Protein AF-A0A3D2JXZ7-F1 (afdb_monomer_lite)

Foldseek 3Di:
DDLVVLLQLLLVLLCVQPCQLQNSVSSVVRSVLSNVLQCLCVCVVVDDPVRSLLRGLHPSLAPVVLQVCLQVQLVVVCVVRVVSVRDSVSSSVSSSVSSVVNSVVVLQEPSFHCHHPPVDSDGRHVNNDYDDD

Structure (mmCIF, N/CA/C/O backbone):
data_AF-A0A3D2JXZ7-F1
#
_entry.id   AF-A0A3D2JXZ7-F1
#
loop_
_atom_site.group_PDB
_atom_site.id
_atom_site.type_symbol
_atom_site.label_atom_id
_atom_site.label_alt_id
_atom_site.label_comp_id
_atom_site.label_asym_id
_atom_site.label_entity_id
_atom_site.label_seq_id
_atom_site.pdbx_PDB_ins_code
_atom_site.Cartn_x
_atom_site.Cartn_y
_atom_site.Cartn_z
_atom_site.occupancy
_atom_site.B_iso_or_equiv
_atom_site.auth_seq_id
_atom_site.auth_comp_id
_atom_site.auth_asym_id
_atom_site.auth_atom_id
_atom_site.pdbx_PDB_model_num
ATOM 1 N N . MET A 1 1 ? 4.015 -10.447 -7.040 1.00 85.81 1 MET A N 1
ATOM 2 C CA . MET A 1 1 ? 3.521 -11.653 -6.354 1.00 85.81 1 MET A CA 1
ATOM 3 C C . MET A 1 1 ? 2.081 -11.838 -6.755 1.00 85.81 1 MET A C 1
ATOM 5 O O . MET A 1 1 ? 1.446 -10.850 -7.107 1.00 85.81 1 MET A O 1
ATOM 9 N N . ASP A 1 2 ? 1.552 -13.050 -6.643 1.00 89.56 2 ASP A N 1
ATOM 10 C CA . ASP A 1 2 ? 0.146 -13.304 -6.922 1.00 89.56 2 ASP A CA 1
ATOM 11 C C . ASP A 1 2 ? -0.816 -12.587 -5.945 1.00 89.56 2 ASP A C 1
ATOM 13 O O . ASP A 1 2 ? -0.490 -12.241 -4.800 1.00 89.56 2 ASP A O 1
ATOM 17 N N . LEU A 1 3 ? -2.058 -12.428 -6.407 1.00 90.62 3 LEU A N 1
ATOM 18 C CA . LEU A 1 3 ? -3.153 -11.768 -5.695 1.00 90.62 3 LEU A CA 1
ATOM 19 C C . LEU A 1 3 ? -3.455 -12.399 -4.323 1.00 90.62 3 LEU A C 1
ATOM 21 O O . LEU A 1 3 ? -3.855 -11.691 -3.396 1.00 90.62 3 LEU A O 1
ATOM 25 N N . ILE A 1 4 ? -3.293 -13.720 -4.175 1.00 93.81 4 ILE A N 1
ATOM 26 C CA . ILE A 1 4 ? -3.593 -14.438 -2.928 1.00 93.81 4 ILE A CA 1
ATOM 27 C C . ILE A 1 4 ? -2.549 -14.082 -1.877 1.00 93.81 4 ILE A C 1
ATOM 29 O O . ILE A 1 4 ? -2.918 -13.771 -0.742 1.00 93.81 4 ILE A O 1
ATOM 33 N N . THR A 1 5 ? -1.269 -14.059 -2.253 1.00 94.38 5 THR A N 1
ATOM 34 C CA . THR A 1 5 ? -0.178 -13.622 -1.372 1.00 94.38 5 THR A CA 1
ATOM 35 C C . THR A 1 5 ? -0.427 -12.203 -0.856 1.00 94.38 5 THR A C 1
ATOM 37 O O . THR A 1 5 ? -0.383 -11.966 0.356 1.00 94.38 5 THR A O 1
ATOM 40 N N . GLN A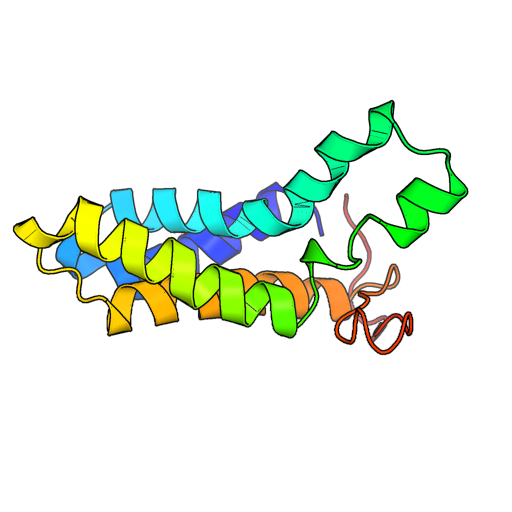 1 6 ? -0.777 -11.275 -1.750 1.00 96.44 6 GLN A N 1
ATOM 41 C CA . GLN A 1 6 ? -1.026 -9.880 -1.381 1.00 96.44 6 GLN A CA 1
ATOM 42 C C . GLN A 1 6 ? -2.289 -9.708 -0.522 1.00 96.44 6 GLN A C 1
ATOM 44 O O . GLN A 1 6 ? -2.278 -8.987 0.483 1.00 96.44 6 GLN A O 1
ATOM 49 N N . ALA A 1 7 ? -3.368 -10.433 -0.834 1.00 97.62 7 ALA A N 1
ATOM 50 C CA . ALA A 1 7 ? -4.574 -10.455 -0.008 1.00 97.62 7 ALA A CA 1
ATOM 51 C C . ALA A 1 7 ? -4.305 -11.038 1.389 1.00 97.62 7 ALA A C 1
ATOM 53 O O . ALA A 1 7 ? -4.811 -10.518 2.387 1.00 97.62 7 ALA A O 1
ATOM 54 N N . ALA A 1 8 ? -3.516 -12.110 1.487 1.00 97.75 8 ALA A N 1
ATOM 55 C CA . ALA A 1 8 ? -3.193 -12.757 2.753 1.00 97.75 8 ALA A CA 1
ATOM 56 C C . ALA A 1 8 ? -2.341 -11.848 3.649 1.00 97.75 8 ALA A C 1
ATOM 58 O O . ALA A 1 8 ? -2.674 -11.651 4.823 1.00 97.75 8 ALA A O 1
ATOM 59 N N . LEU A 1 9 ? -1.287 -11.244 3.091 1.00 97.50 9 LEU A N 1
ATOM 60 C CA . LEU A 1 9 ? -0.425 -10.312 3.814 1.00 97.50 9 LEU A CA 1
ATOM 61 C C . LEU A 1 9 ? -1.193 -9.070 4.267 1.00 97.50 9 LEU A C 1
ATOM 63 O O . LEU A 1 9 ? -1.129 -8.699 5.441 1.00 97.50 9 LEU A O 1
ATOM 67 N N . GLY A 1 10 ? -1.990 -8.477 3.376 1.00 98.31 10 GLY A N 1
ATOM 68 C CA . GLY A 1 10 ? -2.839 -7.353 3.742 1.00 98.31 10 GLY A CA 1
ATOM 69 C C . GLY A 1 10 ? -3.846 -7.729 4.828 1.00 98.31 10 GLY A C 1
ATOM 70 O O . GLY A 1 10 ? -4.032 -6.980 5.788 1.00 98.31 10 GLY A O 1
ATOM 71 N N . GLY A 1 11 ? -4.444 -8.921 4.746 1.00 98.31 11 GLY A N 1
ATOM 72 C CA . GLY A 1 11 ? -5.321 -9.472 5.779 1.00 98.31 11 GLY A CA 1
ATOM 73 C C . GLY A 1 11 ? -4.654 -9.528 7.154 1.00 98.31 11 GLY A C 1
ATOM 74 O O . GLY A 1 11 ? -5.262 -9.118 8.146 1.00 98.31 11 GLY A O 1
ATOM 75 N N . LEU A 1 12 ? -3.386 -9.948 7.211 1.00 98.12 12 LEU A N 1
ATOM 76 C CA . LEU A 1 12 ? -2.577 -9.938 8.431 1.00 98.12 12 LEU A CA 1
ATOM 77 C C . LEU A 1 12 ? -2.352 -8.508 8.952 1.00 98.12 12 LEU A C 1
ATOM 79 O O . LEU A 1 12 ? -2.535 -8.260 10.143 1.00 98.12 12 LEU A O 1
ATOM 83 N N . CYS A 1 13 ? -2.042 -7.542 8.082 1.00 98.31 13 CYS A N 1
ATOM 84 C CA . CYS A 1 13 ? -1.943 -6.132 8.476 1.00 98.31 13 CYS A CA 1
ATOM 85 C C . CYS A 1 13 ? -3.264 -5.604 9.061 1.00 98.31 13 CYS A C 1
ATOM 87 O O . CYS A 1 13 ? -3.265 -4.927 10.094 1.00 98.31 13 CYS A O 1
ATOM 89 N N . GLY A 1 14 ? -4.400 -5.939 8.448 1.00 98.06 14 GLY A N 1
ATOM 90 C CA . GLY A 1 14 ? -5.731 -5.571 8.936 1.00 98.06 14 GLY A CA 1
ATOM 91 C C . GLY A 1 14 ? -6.085 -6.214 10.277 1.00 98.06 14 GLY A C 1
ATOM 92 O O . GLY A 1 14 ? -6.651 -5.559 11.156 1.00 98.06 14 GLY A O 1
ATOM 93 N N . GLU A 1 15 ? -5.700 -7.471 10.478 1.00 97.56 15 GLU A N 1
ATOM 94 C CA . GLU A 1 15 ? -5.855 -8.174 11.750 1.00 97.56 15 GLU A CA 1
ATOM 95 C C . GLU A 1 15 ? -4.994 -7.530 12.853 1.00 97.56 15 GLU A C 1
ATOM 97 O O . GLU A 1 15 ? -5.480 -7.263 13.950 1.00 97.56 15 GLU A O 1
ATOM 102 N N . LEU A 1 16 ? -3.742 -7.175 12.564 1.00 97.31 16 LEU A N 1
ATOM 103 C CA . LEU A 1 16 ? -2.852 -6.545 13.546 1.00 97.31 16 LEU A CA 1
ATOM 104 C C . LEU A 1 16 ? -3.285 -5.122 13.928 1.00 97.31 16 LEU A C 1
ATOM 106 O O . LEU A 1 16 ? -3.059 -4.683 15.057 1.00 97.31 16 LEU A O 1
ATOM 110 N N . THR A 1 17 ? -3.910 -4.393 13.003 1.00 97.31 17 THR A N 1
ATOM 111 C CA . THR A 1 17 ? -4.194 -2.962 13.181 1.00 97.31 17 THR A CA 1
ATOM 112 C C . THR A 1 17 ? -5.642 -2.654 13.541 1.00 97.31 17 THR A C 1
ATOM 114 O O . THR A 1 17 ? -5.862 -1.746 14.338 1.00 97.31 17 THR A O 1
ATOM 117 N N . LEU A 1 18 ? -6.634 -3.371 12.998 1.00 97.69 18 LEU A N 1
ATOM 118 C CA . LEU A 1 18 ? -8.061 -3.029 13.112 1.00 97.69 18 LEU A CA 1
ATOM 119 C C . LEU A 1 18 ? -8.901 -4.071 13.865 1.00 97.69 18 LEU A C 1
ATOM 121 O O . LEU A 1 18 ? -10.076 -3.813 14.142 1.00 97.69 18 LEU A O 1
ATOM 125 N N . ARG A 1 19 ? -8.339 -5.230 14.240 1.00 96.56 19 ARG A N 1
ATOM 126 C CA . ARG A 1 19 ? -9.087 -6.320 14.898 1.00 96.56 19 ARG A CA 1
ATOM 127 C C . ARG A 1 19 ? -9.824 -5.879 16.158 1.00 96.56 19 ARG A C 1
ATOM 129 O O . ARG A 1 19 ? -10.959 -6.305 16.366 1.00 96.56 19 ARG A O 1
ATOM 136 N N . LYS A 1 20 ? -9.217 -5.017 16.980 1.00 96.44 20 LYS A N 1
ATOM 137 C CA . LYS A 1 20 ? -9.817 -4.551 18.244 1.00 96.44 20 LYS A CA 1
ATOM 138 C C . LYS A 1 20 ? -11.127 -3.786 18.025 1.00 96.44 20 LYS A C 1
ATOM 140 O O . LYS A 1 20 ? -12.054 -3.948 18.808 1.00 96.44 20 LYS A O 1
ATOM 145 N N . GLN A 1 21 ? -11.212 -2.978 16.970 1.00 97.50 21 GLN A N 1
ATOM 146 C CA . GLN A 1 21 ? -12.380 -2.146 16.670 1.00 97.50 21 GLN A CA 1
ATOM 147 C C . GLN A 1 21 ? -13.379 -2.853 15.747 1.00 97.50 21 GLN A C 1
ATOM 149 O O . GLN A 1 21 ? -14.590 -2.683 15.893 1.00 97.50 21 GLN A O 1
ATOM 154 N N . LEU A 1 22 ? -12.883 -3.622 14.771 1.00 97.31 22 LEU A N 1
ATOM 155 C CA . LEU A 1 22 ? -13.683 -4.128 13.650 1.00 97.31 22 LEU A CA 1
ATOM 156 C C . LEU A 1 22 ? -13.856 -5.653 13.627 1.00 97.31 22 LEU A C 1
ATOM 158 O O . LEU A 1 22 ? -14.605 -6.170 12.792 1.00 97.31 22 LEU A O 1
ATOM 162 N N . GLY A 1 23 ? -13.196 -6.400 14.515 1.00 96.62 23 GLY A N 1
ATOM 163 C CA . GLY A 1 23 ? -13.244 -7.861 14.493 1.00 96.62 23 GLY A CA 1
ATOM 164 C C . GLY A 1 23 ? -12.701 -8.425 13.172 1.00 96.62 23 GLY A C 1
ATOM 165 O O . GLY A 1 23 ? -11.745 -7.898 12.604 1.00 96.62 23 GLY A O 1
ATOM 166 N N . ARG A 1 24 ? -13.375 -9.449 12.629 1.00 96.44 24 ARG A N 1
ATOM 167 C CA . ARG A 1 24 ? -13.030 -10.082 11.335 1.00 96.44 24 ARG A CA 1
ATOM 168 C C . ARG A 1 24 ? -13.131 -9.133 10.134 1.00 96.44 24 ARG A C 1
ATOM 170 O O . ARG A 1 24 ? -12.561 -9.421 9.089 1.00 96.44 24 ARG A O 1
ATOM 177 N N . LYS A 1 25 ? -13.834 -8.000 10.263 1.00 96.69 25 LYS A N 1
ATOM 178 C CA . LYS A 1 25 ? -13.863 -6.987 9.198 1.00 96.69 25 LYS A CA 1
ATOM 179 C C . LYS A 1 25 ? -12.504 -6.307 9.026 1.00 96.69 25 LYS A C 1
ATOM 181 O O . LYS A 1 25 ? -12.228 -5.846 7.929 1.00 96.69 25 LYS A O 1
ATOM 186 N N . GLY A 1 26 ? -11.664 -6.264 10.067 1.00 97.44 26 GLY A N 1
ATOM 187 C CA . GLY A 1 26 ? -10.283 -5.782 9.958 1.00 97.44 26 GLY A CA 1
ATOM 188 C C . GLY A 1 26 ? -9.484 -6.604 8.947 1.00 97.44 26 GLY A C 1
ATOM 189 O O . GLY A 1 26 ? -8.905 -6.032 8.032 1.00 97.44 26 GLY A O 1
ATOM 190 N N . LEU A 1 27 ? -9.564 -7.936 9.041 1.00 97.88 27 LEU A N 1
ATOM 191 C CA . LEU A 1 27 ? -8.980 -8.858 8.062 1.00 97.88 27 LEU A CA 1
ATOM 192 C C . LEU A 1 27 ? -9.520 -8.607 6.649 1.00 97.88 27 LEU A C 1
ATOM 194 O O . LEU A 1 27 ? -8.735 -8.478 5.721 1.00 97.88 27 LEU A O 1
ATOM 198 N N . ALA A 1 28 ? -10.841 -8.482 6.482 1.00 98.31 28 ALA A N 1
ATOM 199 C CA . ALA A 1 28 ? -11.438 -8.246 5.163 1.00 98.31 28 ALA A CA 1
ATOM 200 C C . ALA A 1 28 ? -10.966 -6.927 4.523 1.00 98.31 28 ALA A C 1
ATOM 202 O O . ALA A 1 28 ? -10.653 -6.895 3.335 1.00 98.31 28 ALA A O 1
ATOM 203 N N . TRP A 1 29 ? -10.869 -5.850 5.314 1.00 98.38 29 TRP A N 1
ATOM 204 C CA . TRP A 1 29 ? -10.267 -4.596 4.856 1.00 98.38 29 TRP A CA 1
ATOM 205 C C . TRP A 1 29 ? -8.802 -4.781 4.489 1.00 98.38 29 TRP A C 1
ATOM 207 O O . TRP A 1 29 ? -8.369 -4.262 3.468 1.00 98.38 29 TRP A O 1
ATOM 217 N N . GLY A 1 30 ? -8.060 -5.530 5.299 1.00 98.38 30 GLY A N 1
ATOM 218 C CA . GLY A 1 30 ? -6.683 -5.893 5.015 1.00 98.38 30 GLY A CA 1
ATOM 219 C C . GLY A 1 30 ? -6.528 -6.576 3.660 1.00 98.38 30 GLY A C 1
ATOM 220 O O . GLY A 1 30 ? -5.740 -6.116 2.843 1.00 98.38 30 GLY A O 1
ATOM 221 N N . CYS A 1 31 ? -7.322 -7.612 3.382 1.00 98.31 31 CYS A N 1
ATOM 222 C CA . CYS A 1 31 ? -7.298 -8.295 2.089 1.00 98.31 31 CYS A CA 1
ATOM 223 C C . CYS A 1 31 ? -7.613 -7.340 0.934 1.00 98.31 31 CYS A C 1
ATOM 225 O O . CYS A 1 31 ? -6.918 -7.357 -0.075 1.00 98.31 31 CYS A O 1
ATOM 227 N N . LEU A 1 32 ? -8.620 -6.473 1.096 1.00 98.12 32 LEU A N 1
ATOM 228 C CA . LEU A 1 32 ? -9.004 -5.503 0.070 1.00 98.12 32 LEU A CA 1
ATOM 229 C C . LEU A 1 32 ? -7.889 -4.490 -0.225 1.00 98.12 32 LEU A C 1
ATOM 231 O O . LEU A 1 32 ? -7.575 -4.244 -1.383 1.00 98.12 32 LEU A O 1
ATOM 235 N N . PHE A 1 33 ? -7.290 -3.894 0.807 1.00 98.06 33 PHE A N 1
ATOM 236 C CA . PHE A 1 33 ? -6.193 -2.940 0.623 1.00 98.06 33 PHE A CA 1
ATOM 237 C C . PHE A 1 33 ? -4.893 -3.620 0.193 1.00 98.06 33 PHE A C 1
ATOM 239 O O . PHE A 1 33 ? -4.071 -2.977 -0.449 1.00 98.06 33 PHE A O 1
ATOM 246 N N . GLY A 1 34 ? -4.732 -4.906 0.508 1.00 97.56 34 GLY A N 1
ATOM 247 C CA . GLY A 1 34 ? -3.626 -5.730 0.039 1.00 97.56 34 GLY A CA 1
ATOM 248 C C . GLY A 1 34 ? -3.657 -5.941 -1.470 1.00 97.56 34 GLY A C 1
ATOM 249 O O . GLY A 1 34 ? -2.604 -5.938 -2.076 1.00 97.56 34 GLY A O 1
ATOM 250 N N . ILE A 1 35 ? -4.831 -6.058 -2.098 1.00 97.31 35 ILE A N 1
ATOM 251 C CA . ILE A 1 35 ? -4.941 -6.241 -3.560 1.00 97.31 35 ILE A CA 1
ATOM 252 C C . ILE A 1 35 ? -5.051 -4.932 -4.346 1.00 97.31 35 ILE A C 1
ATOM 254 O O . ILE A 1 35 ? -4.890 -4.917 -5.560 1.00 97.31 35 ILE A O 1
ATOM 258 N N . LEU A 1 36 ? -5.376 -3.835 -3.662 1.00 97.19 36 LEU A N 1
ATOM 259 C CA . LEU A 1 36 ? -5.685 -2.549 -4.280 1.00 97.19 36 LEU A CA 1
ATOM 260 C C . LEU A 1 36 ? -4.592 -2.001 -5.222 1.00 97.19 36 LEU A C 1
ATOM 262 O O . LEU A 1 36 ? -4.978 -1.434 -6.245 1.00 97.19 36 LEU A O 1
ATOM 266 N N . PRO A 1 37 ? -3.279 -2.145 -4.940 1.00 96.88 37 PRO A N 1
ATOM 267 C CA . PRO A 1 37 ? -2.239 -1.613 -5.824 1.00 96.88 37 PRO A CA 1
ATOM 268 C C . PRO A 1 37 ? -2.231 -2.299 -7.198 1.00 96.88 37 PRO A C 1
ATOM 270 O O . PRO A 1 37 ? -2.100 -1.622 -8.215 1.00 96.88 37 PRO A O 1
ATOM 273 N N . ASP A 1 38 ? -2.472 -3.612 -7.227 1.00 96.12 38 ASP A N 1
ATOM 274 C CA . ASP A 1 38 ? -2.518 -4.432 -8.445 1.00 96.12 38 ASP A CA 1
ATOM 275 C C . ASP A 1 38 ? -3.810 -4.268 -9.249 1.00 96.12 38 ASP A C 1
ATOM 277 O O . ASP A 1 38 ? -3.903 -4.734 -10.381 1.00 96.12 38 ASP A O 1
ATOM 281 N N . LEU A 1 39 ? -4.825 -3.567 -8.730 1.00 95.62 39 LEU A N 1
ATOM 282 C CA . LEU A 1 39 ? -6.006 -3.227 -9.535 1.00 95.62 39 LEU A CA 1
ATOM 283 C C . LEU A 1 39 ? -5.688 -2.224 -10.660 1.00 95.62 39 LEU A C 1
ATOM 285 O O . LEU A 1 39 ? -6.573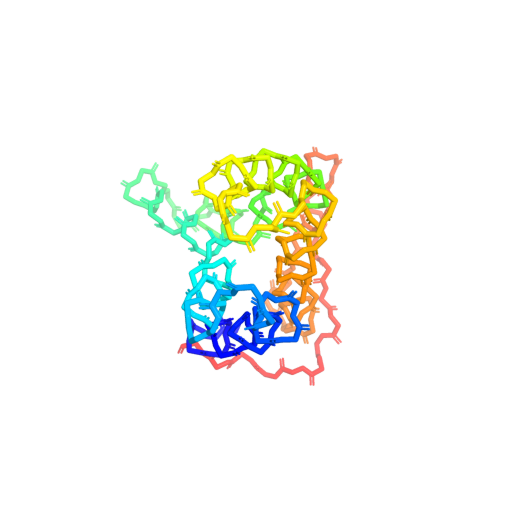 -1.879 -11.444 1.00 95.62 39 LEU A O 1
ATOM 289 N N . ASP A 1 40 ? -4.430 -1.794 -10.787 1.00 94.31 40 ASP A N 1
ATOM 290 C CA . ASP A 1 40 ? -3.921 -1.066 -11.946 1.00 94.31 40 ASP A CA 1
ATOM 291 C C . ASP A 1 40 ? -4.057 -1.852 -13.266 1.00 94.31 40 ASP A C 1
ATOM 293 O O . ASP A 1 40 ? -4.215 -1.225 -14.319 1.00 94.31 40 ASP A O 1
ATOM 297 N N . ILE A 1 41 ? -4.131 -3.190 -13.217 1.00 94.75 41 ILE A N 1
ATOM 298 C CA . ILE A 1 41 ? -4.367 -4.054 -14.385 1.00 94.75 41 ILE A CA 1
ATOM 299 C C . ILE A 1 41 ? -5.718 -3.800 -15.050 1.00 94.75 41 ILE A C 1
ATOM 301 O O . ILE A 1 41 ? -5.903 -4.108 -16.226 1.00 94.75 41 ILE A O 1
ATOM 305 N N . LEU A 1 42 ? -6.672 -3.200 -14.329 1.00 96.12 42 LEU A N 1
ATOM 306 C CA . LEU A 1 42 ? -7.957 -2.816 -14.905 1.00 96.12 42 LEU A CA 1
ATOM 307 C C . LEU A 1 42 ? -7.781 -1.835 -16.065 1.00 96.12 42 LEU A C 1
ATOM 309 O O . LEU A 1 42 ? -8.658 -1.776 -16.917 1.00 96.12 42 LEU A O 1
ATOM 313 N N . ALA A 1 43 ? -6.655 -1.114 -16.131 1.00 95.69 43 ALA A N 1
ATOM 314 C CA . ALA A 1 43 ? -6.333 -0.215 -17.231 1.00 95.69 43 ALA A CA 1
ATOM 315 C C . ALA A 1 43 ? -5.874 -0.932 -18.518 1.00 95.69 43 ALA A C 1
ATOM 317 O O . ALA A 1 43 ? -5.836 -0.309 -19.577 1.00 95.69 43 ALA A O 1
ATOM 318 N N . TYR A 1 44 ? -5.537 -2.226 -18.465 1.00 96.25 44 TYR A N 1
ATOM 319 C CA . TYR A 1 44 ? -4.959 -2.965 -19.596 1.00 96.25 44 TYR A CA 1
ATOM 320 C C . TYR A 1 44 ? -5.765 -2.916 -20.904 1.00 96.25 44 TYR A C 1
ATOM 322 O O . TYR A 1 44 ? -5.128 -2.825 -21.952 1.00 96.25 44 TYR A O 1
ATOM 330 N N . PRO A 1 45 ? -7.117 -2.916 -20.910 1.00 97.31 45 PRO A N 1
ATOM 331 C CA . PRO A 1 45 ? -7.889 -2.813 -22.151 1.00 97.31 45 PRO A CA 1
ATOM 332 C C . PRO A 1 45 ? -7.616 -1.542 -22.969 1.00 97.31 45 PRO A C 1
ATOM 334 O O . PRO A 1 45 ? -7.968 -1.494 -24.146 1.00 97.31 45 PRO A O 1
ATOM 337 N N . TRP A 1 46 ? -7.008 -0.519 -22.361 1.00 97.06 46 TRP A N 1
ATOM 338 C CA . TRP A 1 46 ? -6.662 0.751 -23.006 1.00 97.06 46 TRP A CA 1
ATOM 339 C C . TRP A 1 46 ? -5.162 0.914 -23.279 1.00 97.06 46 TRP A C 1
ATOM 341 O O . TRP A 1 46 ? -4.750 1.988 -23.712 1.00 97.06 46 TRP A O 1
ATOM 351 N N . LEU A 1 47 ? -4.351 -0.117 -23.021 1.00 96.62 47 LEU A N 1
ATOM 352 C CA . LEU A 1 47 ? -2.891 -0.055 -23.090 1.00 96.62 47 LEU A CA 1
ATOM 353 C C . LEU A 1 47 ? -2.333 -1.115 -24.043 1.00 96.62 47 LEU A C 1
ATOM 355 O O . LEU A 1 47 ? -2.777 -2.265 -24.037 1.00 96.62 47 LEU A O 1
ATOM 359 N N . ASP A 1 48 ? -1.313 -0.747 -24.816 1.00 96.62 48 ASP A N 1
ATOM 360 C CA . ASP A 1 48 ? -0.504 -1.715 -25.560 1.00 96.62 48 ASP A CA 1
ATOM 361 C C . ASP A 1 48 ? 0.428 -2.524 -24.631 1.00 96.62 48 ASP A C 1
ATOM 363 O O . ASP A 1 48 ? 0.559 -2.242 -23.440 1.00 96.62 48 ASP A O 1
ATOM 367 N N . ALA A 1 49 ? 1.095 -3.553 -25.163 1.00 94.06 49 ALA A N 1
ATOM 368 C CA . ALA A 1 49 ? 1.934 -4.447 -24.360 1.00 94.06 49 ALA A CA 1
ATOM 369 C C . ALA A 1 49 ? 3.113 -3.734 -23.664 1.00 94.06 49 ALA A C 1
ATOM 371 O O . ALA A 1 49 ? 3.467 -4.079 -22.535 1.00 94.06 49 ALA A O 1
ATOM 372 N N . ALA A 1 50 ? 3.719 -2.733 -24.311 1.00 93.44 50 ALA A N 1
ATOM 373 C CA . ALA A 1 50 ? 4.818 -1.977 -23.717 1.00 93.44 50 ALA A CA 1
ATOM 374 C C . ALA A 1 50 ? 4.303 -1.059 -22.599 1.00 93.44 50 ALA A C 1
ATOM 376 O O . ALA A 1 50 ? 4.914 -0.957 -21.532 1.00 93.44 50 ALA A O 1
ATOM 377 N N . GLN A 1 51 ? 3.141 -0.445 -22.813 1.00 94.81 51 GLN A N 1
ATOM 378 C CA . GLN A 1 51 ? 2.461 0.375 -21.823 1.00 94.81 51 GLN A CA 1
ATOM 379 C C . GLN A 1 51 ? 2.034 -0.450 -20.610 1.00 94.81 51 GLN A C 1
ATOM 381 O O . GLN A 1 51 ? 2.300 -0.023 -19.491 1.00 94.81 51 GLN A O 1
ATOM 386 N N . GLN A 1 52 ? 1.463 -1.643 -20.797 1.00 94.31 52 GLN A N 1
ATOM 387 C CA . GLN A 1 52 ? 1.092 -2.549 -19.700 1.00 94.31 52 GLN A CA 1
ATOM 388 C C . GLN A 1 52 ? 2.289 -2.876 -18.796 1.00 94.31 52 GLN A C 1
ATOM 390 O O . GLN A 1 52 ? 2.166 -2.809 -17.572 1.00 94.31 52 GLN A O 1
ATOM 395 N N . LEU A 1 53 ? 3.462 -3.138 -19.389 1.00 90.75 53 LEU A N 1
ATOM 396 C CA . LEU A 1 53 ? 4.700 -3.404 -18.651 1.00 90.75 53 LEU A CA 1
ATOM 397 C C . LEU A 1 53 ? 5.136 -2.203 -17.799 1.00 90.75 53 LEU A C 1
ATOM 399 O O . LEU A 1 53 ? 5.566 -2.379 -16.659 1.00 90.75 53 LEU A O 1
ATOM 403 N N . SER A 1 54 ? 5.034 -0.982 -18.333 1.00 90.94 54 SER A N 1
ATOM 404 C CA . SER A 1 54 ? 5.340 0.241 -17.573 1.00 90.94 54 SER A CA 1
ATOM 405 C C . SER A 1 54 ? 4.267 0.610 -16.544 1.00 90.94 54 SER A C 1
ATOM 407 O O . SER A 1 54 ? 4.587 1.161 -15.498 1.00 90.94 54 SER A O 1
ATOM 409 N N . TRP A 1 55 ? 3.003 0.304 -16.832 1.00 95.25 55 TRP A N 1
ATOM 410 C CA . TRP A 1 55 ? 1.862 0.701 -16.017 1.00 95.25 55 TRP A CA 1
ATOM 411 C C . TRP A 1 55 ? 1.746 -0.152 -14.760 1.00 95.25 55 TRP A C 1
ATOM 413 O O . TRP A 1 55 ? 1.582 0.374 -13.659 1.00 95.25 55 TRP A O 1
ATOM 423 N N . HIS A 1 56 ? 1.869 -1.470 -14.924 1.00 96.00 56 HIS A N 1
ATOM 424 C CA . HIS A 1 56 ? 1.781 -2.401 -13.814 1.00 96.00 56 HIS A CA 1
ATOM 425 C C . HIS A 1 56 ? 3.039 -2.354 -12.950 1.00 96.00 56 HIS A C 1
ATOM 427 O O . HIS A 1 56 ? 4.174 -2.462 -13.437 1.00 96.00 56 HIS A O 1
ATOM 433 N N . ARG A 1 57 ? 2.821 -2.194 -11.642 1.00 94.62 57 ARG A N 1
ATOM 434 C CA . ARG A 1 57 ? 3.871 -1.858 -10.666 1.00 94.62 57 ARG A CA 1
ATOM 435 C C . ARG A 1 57 ? 4.575 -0.527 -10.950 1.00 94.62 57 ARG A C 1
ATOM 437 O O . ARG A 1 57 ? 5.737 -0.343 -10.578 1.00 94.62 57 ARG A O 1
ATOM 444 N N . GLY A 1 58 ? 3.852 0.372 -11.619 1.00 96.06 58 GLY A N 1
ATOM 445 C CA . GLY A 1 58 ? 4.233 1.748 -11.911 1.00 96.06 58 GLY A CA 1
ATOM 446 C C . GLY A 1 58 ? 3.739 2.716 -10.834 1.00 96.06 58 GLY A C 1
ATOM 447 O O . GLY A 1 58 ? 3.999 2.547 -9.640 1.00 96.06 58 GLY A O 1
ATOM 448 N N . LEU A 1 59 ? 2.957 3.717 -11.252 1.00 96.31 59 LEU A N 1
ATOM 449 C CA . LEU A 1 59 ? 2.416 4.770 -10.380 1.00 96.31 59 LEU A CA 1
ATOM 450 C C . LEU A 1 59 ? 1.676 4.234 -9.146 1.00 96.31 59 LEU A C 1
ATOM 452 O O . LEU A 1 59 ? 1.865 4.765 -8.051 1.00 96.31 59 LEU A O 1
ATOM 456 N N . SER A 1 60 ? 0.877 3.175 -9.300 1.00 96.94 60 SER A N 1
ATOM 457 C CA . SER A 1 60 ? 0.122 2.496 -8.228 1.00 96.94 60 SER A CA 1
ATOM 458 C C . SER A 1 60 ? 0.996 2.030 -7.053 1.00 96.94 60 SER A C 1
ATOM 460 O O . SER A 1 60 ? 0.517 1.931 -5.921 1.00 96.94 60 SER A O 1
ATOM 462 N N . HIS A 1 61 ? 2.281 1.785 -7.310 1.00 97.62 61 HIS A N 1
ATOM 463 C CA . HIS A 1 61 ? 3.265 1.278 -6.355 1.00 97.62 61 HIS A CA 1
ATOM 464 C C . HIS A 1 61 ? 4.273 2.342 -5.897 1.00 97.62 61 HIS A C 1
ATOM 466 O O . HIS A 1 61 ? 5.202 2.051 -5.141 1.00 97.62 61 HIS A O 1
ATOM 472 N N . SER A 1 62 ? 4.106 3.586 -6.343 1.00 97.81 62 SER A N 1
ATOM 473 C CA . SER A 1 62 ? 4.988 4.681 -5.953 1.00 97.81 62 SER A CA 1
ATOM 474 C C . SER A 1 62 ? 4.788 5.091 -4.492 1.00 97.81 62 SER A C 1
ATOM 476 O O . SER A 1 62 ? 3.679 5.044 -3.947 1.00 97.81 62 SER A O 1
ATOM 478 N N . ILE A 1 63 ? 5.856 5.592 -3.860 1.00 9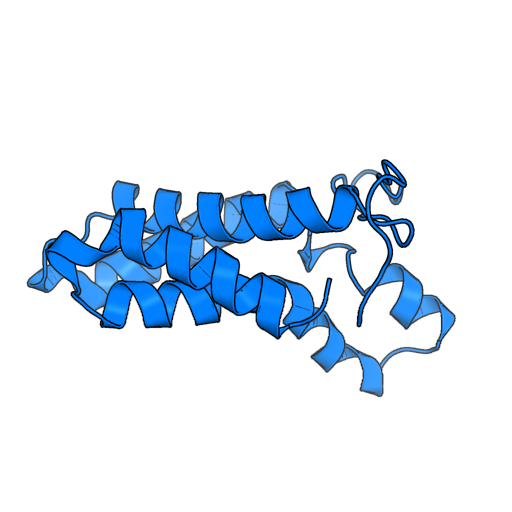7.56 63 ILE A N 1
ATOM 479 C CA . ILE A 1 63 ? 5.784 6.126 -2.488 1.00 97.56 63 ILE A CA 1
ATOM 480 C C . ILE A 1 63 ? 4.769 7.268 -2.392 1.00 97.56 63 ILE A C 1
ATOM 482 O O . ILE A 1 63 ? 4.058 7.394 -1.394 1.00 97.56 63 ILE A O 1
ATOM 486 N N . ILE A 1 64 ? 4.685 8.096 -3.433 1.00 97.50 64 ILE A N 1
ATOM 487 C CA . ILE A 1 64 ? 3.780 9.243 -3.461 1.00 97.50 64 ILE A CA 1
ATOM 488 C C . ILE A 1 64 ? 2.327 8.778 -3.434 1.00 97.50 64 ILE A C 1
ATOM 490 O O . ILE A 1 64 ? 1.564 9.228 -2.575 1.00 97.50 64 ILE A O 1
ATOM 494 N N . ILE A 1 65 ? 1.949 7.860 -4.330 1.00 97.50 65 ILE A N 1
ATOM 495 C CA . ILE A 1 65 ? 0.586 7.323 -4.363 1.00 97.50 65 ILE A CA 1
ATOM 496 C C . ILE A 1 65 ? 0.269 6.598 -3.060 1.00 97.50 65 ILE A C 1
ATOM 498 O O . ILE A 1 65 ? -0.796 6.834 -2.500 1.00 97.50 65 ILE A O 1
ATOM 502 N N . MET A 1 66 ? 1.205 5.823 -2.510 1.00 97.50 66 MET A N 1
ATOM 503 C CA . MET A 1 66 ? 1.031 5.171 -1.213 1.00 97.50 66 MET A CA 1
ATOM 504 C C . MET A 1 66 ? 0.711 6.170 -0.085 1.00 97.50 66 MET A C 1
ATOM 506 O O . MET A 1 66 ? -0.216 5.941 0.693 1.00 97.50 66 MET A O 1
ATOM 510 N N . ILE A 1 67 ? 1.427 7.300 0.003 1.00 98.19 67 ILE A N 1
ATOM 511 C CA . ILE A 1 67 ? 1.170 8.338 1.018 1.00 98.19 67 ILE A CA 1
ATOM 512 C C . ILE A 1 67 ? -0.205 8.982 0.806 1.00 98.19 67 ILE A C 1
ATOM 514 O O . ILE A 1 67 ? -0.996 9.074 1.750 1.00 98.19 67 ILE A O 1
ATOM 518 N N . PHE A 1 68 ? -0.516 9.416 -0.418 1.00 98.25 68 PHE A N 1
ATOM 519 C CA . PHE A 1 68 ? -1.801 10.057 -0.709 1.00 98.25 68 PHE A CA 1
ATOM 520 C 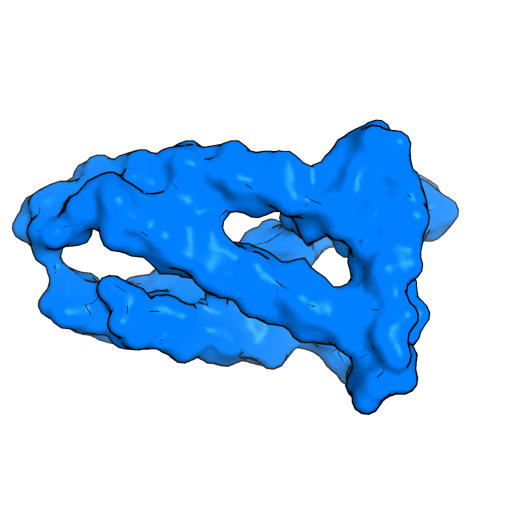C . PHE A 1 68 ? -2.976 9.112 -0.476 1.00 98.25 68 PHE A C 1
ATOM 522 O O . PHE A 1 68 ? -3.973 9.498 0.138 1.00 98.25 68 PHE A O 1
ATOM 529 N N . ALA A 1 69 ? -2.841 7.864 -0.907 1.00 97.75 69 ALA A N 1
ATOM 530 C CA . ALA A 1 69 ? -3.853 6.850 -0.717 1.00 97.75 69 ALA A CA 1
ATOM 531 C C . ALA A 1 69 ? -4.039 6.518 0.770 1.00 97.75 69 ALA A C 1
ATOM 533 O O . ALA A 1 69 ? -5.175 6.430 1.233 1.00 97.75 69 ALA A O 1
ATOM 534 N N . ALA A 1 70 ? -2.963 6.440 1.558 1.00 98.44 70 ALA A N 1
ATOM 535 C CA . ALA A 1 70 ? -3.060 6.254 3.004 1.00 98.44 70 ALA A CA 1
ATOM 536 C C . ALA A 1 70 ? -3.815 7.394 3.705 1.00 98.44 70 ALA A C 1
ATOM 538 O O . ALA A 1 70 ? -4.631 7.149 4.600 1.00 98.44 70 ALA A O 1
ATOM 539 N N . LEU A 1 71 ? -3.585 8.644 3.298 1.00 98.56 71 LEU A N 1
ATOM 540 C CA . LEU A 1 71 ? -4.311 9.795 3.836 1.00 98.56 71 LEU A CA 1
ATOM 541 C C . LEU A 1 71 ? -5.789 9.768 3.427 1.00 98.56 71 LEU A C 1
ATOM 543 O O . LEU A 1 71 ? -6.662 9.880 4.291 1.00 98.56 71 LEU A O 1
ATOM 547 N N . LEU A 1 72 ? -6.071 9.571 2.137 1.00 98.56 72 LEU A N 1
ATOM 548 C CA . LEU A 1 72 ? -7.425 9.562 1.587 1.00 98.56 72 LEU A CA 1
ATOM 549 C C . LEU A 1 72 ? -8.256 8.399 2.140 1.00 98.56 72 LEU A C 1
ATOM 551 O O . LEU A 1 72 ? -9.307 8.611 2.750 1.00 98.56 72 LEU A O 1
ATOM 555 N N . PHE A 1 73 ? -7.786 7.165 1.960 1.00 98.50 73 PHE A N 1
ATOM 556 C CA . PHE A 1 73 ? -8.511 5.977 2.397 1.00 98.50 73 PHE A CA 1
ATOM 557 C C . PHE A 1 73 ? -8.510 5.825 3.914 1.00 98.50 73 PHE A C 1
ATOM 559 O O . PHE A 1 73 ? -9.509 5.376 4.473 1.00 98.50 73 PHE A O 1
ATOM 566 N N . GLY A 1 74 ? -7.451 6.259 4.603 1.00 98.50 74 GLY A N 1
ATOM 567 C CA . GLY A 1 74 ? -7.437 6.318 6.062 1.00 98.50 74 GLY A CA 1
ATOM 568 C C . GLY A 1 74 ? -8.510 7.259 6.611 1.00 98.50 74 GLY A C 1
ATOM 569 O O . GLY A 1 74 ? -9.252 6.892 7.524 1.00 98.50 74 GLY A O 1
ATOM 570 N N . TRP A 1 75 ? -8.669 8.444 6.013 1.00 98.62 75 TRP A N 1
ATOM 571 C CA . TRP A 1 75 ? -9.757 9.362 6.356 1.00 98.62 75 TRP A CA 1
ATOM 572 C C . TRP A 1 75 ? -11.142 8.761 6.066 1.00 98.62 75 TRP A C 1
ATOM 574 O O . TRP A 1 75 ? -12.014 8.792 6.940 1.00 98.62 75 TRP A O 1
ATOM 584 N N . LEU A 1 76 ? -11.340 8.159 4.886 1.00 98.56 76 LEU A N 1
ATOM 585 C CA . LEU A 1 76 ? -12.602 7.502 4.519 1.00 98.56 76 LEU A CA 1
ATOM 586 C C . LEU A 1 76 ? -12.963 6.365 5.485 1.00 98.56 76 LEU A C 1
ATOM 588 O O . LEU A 1 76 ? -14.093 6.307 5.973 1.00 98.56 76 LEU A O 1
ATOM 592 N N . LEU A 1 77 ? -12.006 5.493 5.811 1.00 98.19 77 LEU A N 1
ATOM 593 C CA . LEU A 1 77 ? -12.195 4.381 6.745 1.00 98.19 77 LEU A CA 1
ATOM 594 C C . LEU A 1 77 ? -12.525 4.859 8.155 1.00 98.19 77 LEU A C 1
ATOM 596 O O . LEU A 1 77 ? -13.430 4.319 8.791 1.00 98.19 77 LEU A O 1
ATOM 600 N N . ALA A 1 78 ? -11.822 5.878 8.646 1.00 98.31 78 ALA A N 1
ATOM 601 C CA . ALA A 1 78 ? -12.100 6.439 9.961 1.00 98.31 78 ALA A CA 1
ATOM 602 C C . ALA A 1 78 ? -13.477 7.104 10.017 1.00 98.31 78 ALA A C 1
ATOM 604 O O . ALA A 1 78 ? -14.180 6.968 11.015 1.00 98.31 78 ALA A O 1
ATOM 605 N N . LYS A 1 79 ? -13.911 7.766 8.937 1.00 98.31 79 LYS A N 1
ATOM 606 C CA . LYS A 1 79 ? -15.274 8.303 8.829 1.00 98.31 79 LYS A CA 1
ATOM 607 C C . LYS A 1 79 ? -16.315 7.180 8.830 1.00 98.31 79 LYS A C 1
ATOM 609 O O . LYS A 1 79 ? -17.299 7.275 9.562 1.00 98.31 79 LYS A O 1
ATOM 614 N N . LEU A 1 80 ? -16.079 6.116 8.062 1.00 98.25 80 LEU A N 1
ATOM 615 C CA . LEU A 1 80 ? -16.976 4.963 7.945 1.00 98.25 80 LEU A CA 1
ATOM 616 C C . LEU A 1 80 ? -17.136 4.204 9.271 1.00 98.25 80 LEU A C 1
ATOM 618 O O . LEU A 1 80 ? -18.234 3.771 9.611 1.00 98.25 80 LEU A O 1
ATOM 622 N N . HIS A 1 81 ? -16.053 4.074 10.039 1.00 97.81 81 HIS A N 1
ATOM 623 C C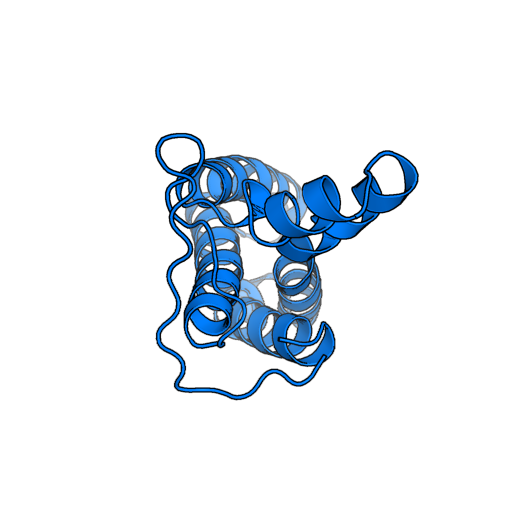A . HIS A 1 81 ? -16.018 3.292 11.280 1.00 97.81 81 HIS A CA 1
ATOM 624 C C . HIS A 1 81 ? -15.871 4.147 12.542 1.00 97.81 81 HIS A C 1
ATOM 626 O O . HIS A 1 81 ? -15.471 3.646 13.596 1.00 97.81 81 HIS A O 1
ATOM 632 N N . LYS A 1 82 ? -16.246 5.431 12.472 1.00 96.50 82 LYS A N 1
ATOM 633 C CA . LYS A 1 82 ? -16.162 6.368 13.604 1.00 96.50 82 LYS A CA 1
ATOM 634 C C . LYS A 1 82 ? -16.920 5.862 14.833 1.00 96.50 82 LYS A C 1
ATOM 636 O O . LYS A 1 82 ? -16.418 5.957 15.948 1.00 96.50 82 LYS A O 1
ATOM 641 N N . SER A 1 83 ? -18.098 5.264 14.634 1.00 96.88 83 SER A N 1
ATOM 642 C CA . SER A 1 83 ? -18.923 4.689 15.710 1.00 96.88 83 SER A CA 1
ATOM 643 C C . SER A 1 83 ? -18.309 3.448 16.367 1.00 96.88 83 SER A C 1
ATOM 645 O O . SER A 1 83 ? -18.744 3.041 17.440 1.00 96.88 83 SER A O 1
ATOM 647 N N . LYS A 1 84 ? -17.294 2.844 15.736 1.00 96.81 84 LYS A N 1
ATOM 648 C CA . LYS A 1 84 ? -16.520 1.708 16.256 1.00 96.81 84 LYS A CA 1
ATOM 649 C C . LYS A 1 84 ? -15.191 2.129 16.894 1.00 96.81 84 LYS A C 1
ATOM 651 O O . LYS A 1 84 ? -14.414 1.268 17.291 1.00 96.81 84 LYS A O 1
ATOM 656 N N . GLY A 1 85 ? -14.916 3.432 16.992 1.00 97.31 85 GLY A N 1
ATOM 657 C CA . GLY A 1 85 ? -13.701 3.955 17.622 1.00 97.31 85 GLY A CA 1
ATOM 658 C C . GLY A 1 85 ? -12.439 3.856 16.760 1.00 97.31 85 GLY A C 1
ATOM 659 O O . GLY A 1 85 ? -11.337 3.980 17.291 1.00 97.31 85 GLY A O 1
ATOM 660 N N . VAL A 1 86 ? -12.566 3.636 15.445 1.00 98.12 86 VAL A N 1
ATOM 661 C CA . VAL A 1 86 ? -11.418 3.695 14.527 1.00 98.12 86 VAL A CA 1
ATOM 662 C C . VAL A 1 86 ? -10.992 5.150 14.364 1.00 98.12 86 VAL A C 1
ATOM 664 O O . VAL A 1 86 ? -11.752 5.984 13.872 1.00 98.12 86 VAL A O 1
ATOM 667 N N . THR A 1 87 ? -9.767 5.465 14.779 1.00 98.12 87 THR A N 1
ATOM 668 C CA . THR A 1 87 ? -9.218 6.821 14.633 1.00 98.12 87 THR A CA 1
ATOM 669 C C . THR A 1 87 ? -8.644 7.032 13.233 1.00 98.12 87 THR A C 1
ATOM 671 O O . THR A 1 87 ? -8.168 6.089 12.602 1.00 98.12 87 THR A O 1
ATOM 674 N N . GLN A 1 88 ? -8.616 8.282 12.758 1.00 98.06 88 GLN A N 1
ATOM 675 C CA . GLN A 1 88 ? -7.988 8.622 11.474 1.00 98.06 88 GLN A CA 1
ATOM 676 C C . GLN A 1 88 ? -6.515 8.219 11.432 1.00 98.06 88 GLN A C 1
ATOM 678 O O . GLN A 1 88 ? -6.088 7.588 10.474 1.00 98.06 88 GLN A O 1
ATOM 683 N N . LYS A 1 89 ? -5.759 8.490 12.503 1.00 98.19 89 LYS A N 1
ATOM 684 C CA . LYS A 1 89 ? -4.354 8.076 12.611 1.00 98.19 89 LYS A CA 1
ATOM 685 C C . LYS A 1 89 ? -4.203 6.563 12.435 1.00 98.19 89 LYS A C 1
ATOM 687 O O . LYS A 1 89 ? -3.358 6.124 11.665 1.00 98.19 89 LYS A O 1
ATOM 692 N N . GLN A 1 90 ? -5.021 5.774 13.130 1.00 98.00 90 GLN A N 1
ATOM 693 C CA . GLN A 1 90 ? -4.982 4.315 13.044 1.00 98.00 90 GLN A CA 1
ATOM 694 C C . GLN A 1 90 ? -5.334 3.812 11.640 1.00 98.00 90 GLN A C 1
ATOM 696 O O . GLN A 1 90 ? -4.628 2.959 11.114 1.00 98.00 90 GLN A O 1
ATOM 701 N N . ALA A 1 91 ? -6.390 4.348 11.025 1.00 98.44 91 ALA A N 1
ATOM 702 C CA . ALA A 1 91 ? -6.815 3.950 9.687 1.00 98.44 91 ALA A CA 1
ATOM 703 C C . ALA A 1 91 ? -5.787 4.332 8.609 1.00 98.44 91 ALA A C 1
ATOM 705 O O . ALA A 1 91 ? -5.498 3.524 7.733 1.00 98.44 91 ALA A O 1
ATOM 706 N N . THR A 1 92 ? -5.186 5.522 8.698 1.00 98.62 92 THR A N 1
ATOM 707 C CA . THR A 1 92 ? -4.098 5.944 7.803 1.00 98.62 92 THR A CA 1
ATOM 708 C C . THR A 1 92 ? -2.883 5.034 7.936 1.00 98.62 92 THR A C 1
ATOM 710 O O . THR A 1 92 ? -2.357 4.585 6.923 1.00 98.62 92 THR A O 1
ATOM 713 N N . TRP A 1 93 ? -2.469 4.695 9.161 1.00 98.38 93 TRP A N 1
ATOM 714 C CA . TRP A 1 93 ? -1.369 3.748 9.371 1.00 98.38 93 TRP A CA 1
ATOM 715 C C . TRP A 1 93 ? -1.691 2.343 8.873 1.00 98.38 93 TRP A C 1
ATOM 717 O O . TRP A 1 93 ? -0.823 1.698 8.297 1.00 98.38 93 TRP A O 1
ATOM 727 N N . PHE A 1 94 ? -2.928 1.882 9.056 1.00 98.50 94 PHE A N 1
ATOM 728 C CA . PHE A 1 94 ? -3.379 0.606 8.512 1.00 98.50 94 PHE A CA 1
ATOM 729 C C . PHE A 1 94 ? -3.223 0.557 6.985 1.00 98.50 94 PHE A C 1
ATOM 731 O O . PHE A 1 94 ? -2.604 -0.376 6.473 1.00 98.50 94 PHE A O 1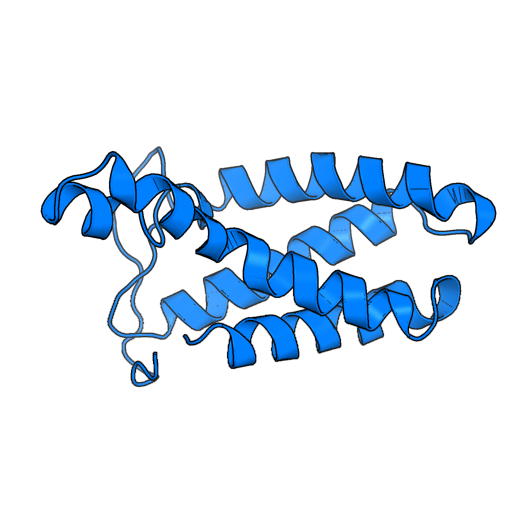
ATOM 738 N N . VAL A 1 95 ? -3.737 1.564 6.267 1.00 98.62 95 VAL A N 1
ATOM 739 C CA . VAL A 1 95 ? -3.636 1.611 4.800 1.00 98.62 95 VAL A CA 1
ATOM 740 C C . VAL A 1 95 ? -2.175 1.718 4.370 1.00 98.62 95 VAL A C 1
ATOM 742 O O . VAL A 1 95 ? -1.748 0.961 3.504 1.00 98.62 95 VAL A O 1
ATOM 745 N N . PHE A 1 96 ? -1.400 2.600 5.010 1.00 98.50 96 PHE A N 1
ATOM 746 C CA . PHE A 1 96 ? 0.016 2.785 4.695 1.00 98.50 96 PHE A CA 1
ATOM 747 C C . PHE A 1 96 ? 0.809 1.488 4.849 1.00 98.50 96 PHE A C 1
ATOM 749 O O . PHE A 1 96 ? 1.501 1.098 3.921 1.00 98.50 96 PHE A O 1
ATOM 756 N N . ILE A 1 97 ? 0.695 0.800 5.991 1.00 98.12 97 ILE A N 1
ATOM 757 C CA . ILE A 1 97 ? 1.447 -0.438 6.246 1.00 98.12 97 ILE A CA 1
ATOM 758 C C . ILE A 1 97 ? 1.025 -1.531 5.266 1.00 98.12 97 ILE A C 1
ATOM 760 O O . ILE A 1 97 ? 1.888 -2.206 4.722 1.00 98.12 97 ILE A O 1
ATOM 764 N N . THR A 1 98 ? -0.275 -1.674 5.005 1.00 98.44 98 THR A N 1
ATOM 765 C CA . THR A 1 98 ? -0.784 -2.689 4.071 1.00 98.44 98 THR A CA 1
ATOM 766 C C . THR A 1 98 ? -0.201 -2.488 2.668 1.00 98.44 98 THR A C 1
ATOM 768 O O . THR A 1 98 ? 0.417 -3.395 2.114 1.00 98.44 98 THR A O 1
ATOM 771 N N . TRP A 1 99 ? -0.304 -1.272 2.130 1.00 98.19 99 TRP A N 1
ATOM 772 C CA . TRP A 1 99 ? 0.217 -0.923 0.804 1.00 98.19 99 TRP A CA 1
ATOM 773 C C . TRP A 1 99 ? 1.752 -0.970 0.755 1.00 98.19 99 TRP A C 1
ATOM 775 O O . TRP A 1 99 ? 2.333 -1.446 -0.216 1.00 98.19 99 TRP A O 1
ATOM 785 N N . PHE A 1 100 ? 2.421 -0.543 1.829 1.00 98.19 100 PHE A N 1
ATOM 786 C CA . PHE A 1 100 ? 3.874 -0.619 1.954 1.00 98.19 100 PHE A CA 1
ATOM 787 C C . PHE A 1 100 ? 4.366 -2.059 1.895 1.00 98.19 100 PHE A C 1
ATOM 789 O O . PHE A 1 100 ? 5.307 -2.346 1.164 1.00 98.19 100 PHE A O 1
ATOM 796 N N . THR A 1 101 ? 3.733 -2.972 2.635 1.00 97.56 101 THR A N 1
ATOM 797 C CA . THR A 1 101 ? 4.131 -4.383 2.629 1.00 97.56 101 THR A CA 1
ATOM 798 C C . THR A 1 101 ? 3.939 -5.031 1.261 1.00 97.56 101 THR A C 1
ATOM 800 O O . THR A 1 101 ? 4.795 -5.811 0.854 1.00 97.56 101 THR A O 1
ATOM 803 N N . HIS A 1 102 ? 2.892 -4.642 0.527 1.00 97.50 102 HIS A N 1
ATOM 804 C CA . HIS A 1 102 ? 2.675 -5.072 -0.852 1.00 97.50 102 HIS A CA 1
ATOM 805 C C . HIS A 1 102 ? 3.834 -4.646 -1.760 1.00 97.50 102 HIS A C 1
ATOM 807 O O . HIS A 1 102 ? 4.547 -5.491 -2.302 1.00 97.50 102 HIS A O 1
ATOM 813 N N . VAL A 1 103 ? 4.081 -3.333 -1.837 1.00 97.19 103 VAL A N 1
ATOM 814 C CA . VAL A 1 103 ? 5.138 -2.739 -2.674 1.00 97.19 103 VAL A CA 1
ATOM 815 C C . VAL A 1 103 ? 6.514 -3.283 -2.300 1.00 97.19 103 VAL A C 1
ATOM 817 O O . VAL A 1 103 ? 7.339 -3.551 -3.175 1.00 97.19 103 VAL A O 1
ATOM 820 N N . LEU A 1 104 ? 6.759 -3.457 -0.998 1.00 96.44 104 LEU A N 1
ATOM 821 C CA . LEU A 1 104 ? 8.007 -3.995 -0.484 1.00 96.44 104 LEU A CA 1
ATOM 822 C C . LEU A 1 104 ? 8.250 -5.397 -1.034 1.00 96.44 104 LEU A C 1
ATOM 824 O O . LEU A 1 104 ? 9.311 -5.620 -1.604 1.00 96.44 104 LEU A O 1
ATOM 828 N N . ILE A 1 105 ? 7.296 -6.322 -0.891 1.00 95.19 105 ILE A N 1
ATOM 829 C CA . ILE A 1 105 ? 7.490 -7.701 -1.354 1.00 95.19 105 ILE A CA 1
ATOM 830 C C . ILE A 1 105 ? 7.630 -7.765 -2.878 1.00 95.19 105 ILE A C 1
ATOM 832 O O . ILE A 1 105 ? 8.457 -8.536 -3.368 1.00 95.19 105 ILE A O 1
ATOM 836 N N . ASP A 1 106 ? 6.929 -6.923 -3.639 1.00 95.12 106 ASP A N 1
ATOM 837 C CA . ASP A 1 106 ? 7.125 -6.890 -5.091 1.00 95.12 106 ASP A CA 1
ATOM 838 C C . ASP A 1 106 ? 8.522 -6.427 -5.499 1.00 95.12 106 ASP A C 1
ATOM 840 O O . ASP A 1 106 ? 9.080 -6.968 -6.459 1.00 95.12 106 ASP A O 1
ATOM 844 N N . ALA A 1 107 ? 9.141 -5.520 -4.738 1.00 95.12 107 ALA A N 1
ATOM 845 C CA . ALA A 1 107 ? 10.526 -5.116 -4.965 1.00 95.12 107 ALA A CA 1
ATOM 846 C C . ALA A 1 107 ? 11.532 -6.262 -4.732 1.00 95.12 107 ALA A C 1
ATOM 848 O O . ALA A 1 107 ? 12.653 -6.202 -5.235 1.00 95.12 107 ALA A O 1
ATOM 849 N N . PHE A 1 108 ? 11.164 -7.328 -4.007 1.00 94.38 108 PHE A N 1
ATOM 850 C CA . PHE A 1 108 ? 12.008 -8.523 -3.863 1.00 94.38 108 PHE A CA 1
ATOM 851 C C . PHE A 1 108 ? 11.937 -9.482 -5.061 1.00 94.38 108 PHE A C 1
ATOM 853 O O . PHE A 1 108 ? 12.780 -10.380 -5.163 1.00 94.38 108 PHE A O 1
ATOM 860 N N . THR A 1 109 ? 10.982 -9.284 -5.974 1.00 92.75 109 THR A N 1
ATOM 861 C CA . THR A 1 109 ? 10.839 -10.091 -7.194 1.00 92.75 109 THR A CA 1
ATOM 862 C C . THR A 1 109 ? 11.731 -9.588 -8.330 1.00 92.75 109 THR A C 1
ATOM 864 O O . THR A 1 109 ? 12.238 -8.466 -8.291 1.00 92.75 109 THR A O 1
ATOM 867 N N . SER A 1 110 ? 11.909 -10.407 -9.369 1.00 90.12 110 SER A N 1
ATOM 868 C CA . SER A 1 110 ? 12.679 -10.036 -10.565 1.00 90.12 110 SER A CA 1
ATOM 869 C C . SER A 1 110 ? 11.940 -9.117 -11.544 1.00 90.12 110 SER A C 1
ATOM 871 O O . SER A 1 110 ? 12.569 -8.547 -12.432 1.00 90.12 110 SER A O 1
ATOM 873 N N . TYR A 1 111 ? 10.625 -8.931 -11.385 1.00 88.19 111 TYR A N 1
ATOM 874 C CA . TYR A 1 111 ? 9.827 -8.044 -12.244 1.00 88.19 111 TYR A CA 1
ATOM 875 C C . TYR A 1 111 ? 10.150 -6.562 -11.990 1.00 88.19 111 TYR A C 1
ATOM 877 O O . TYR A 1 111 ? 10.115 -5.724 -12.893 1.00 88.19 111 TYR A O 1
ATOM 885 N N . GLY A 1 112 ? 10.489 -6.247 -10.739 1.00 91.12 112 GLY A N 1
ATOM 886 C CA . GLY A 1 112 ? 10.814 -4.908 -10.274 1.00 91.12 112 GLY A CA 1
ATOM 887 C C . GLY A 1 112 ? 9.621 -3.952 -10.182 1.00 91.12 112 GLY A C 1
ATOM 888 O O . GLY A 1 112 ? 8.623 -4.072 -10.900 1.00 91.12 112 GLY A O 1
ATOM 889 N N . THR A 1 113 ? 9.765 -2.963 -9.303 1.00 95.94 113 THR A N 1
ATOM 890 C CA . THR A 1 113 ? 8.698 -2.028 -8.916 1.00 95.94 113 THR A CA 1
ATOM 891 C C . THR A 1 113 ? 9.177 -0.583 -9.040 1.00 95.94 113 THR A C 1
ATOM 893 O O . THR A 1 113 ? 10.261 -0.246 -8.556 1.00 95.94 113 THR A O 1
ATOM 896 N N . GLN A 1 114 ? 8.395 0.295 -9.672 1.00 96.69 114 GLN A N 1
ATOM 897 C CA . GLN A 1 114 ? 8.763 1.701 -9.887 1.00 96.69 114 GLN A CA 1
ATOM 898 C C . GLN A 1 114 ? 8.392 2.578 -8.684 1.00 96.69 114 GLN A C 1
ATOM 900 O O . GLN A 1 114 ? 7.521 3.444 -8.723 1.00 96.69 114 GLN A O 1
ATOM 905 N N . VAL A 1 115 ? 9.097 2.357 -7.577 1.00 97.75 115 VAL A N 1
ATOM 906 C CA . VAL A 1 115 ? 8.829 2.989 -6.274 1.00 97.75 115 VAL A CA 1
ATOM 907 C C . VAL A 1 115 ? 8.961 4.528 -6.310 1.00 97.75 115 VAL A C 1
ATOM 909 O O . VAL A 1 115 ? 8.362 5.226 -5.485 1.00 97.75 115 VAL A O 1
ATOM 912 N N . PHE A 1 116 ? 9.722 5.061 -7.272 1.00 97.69 116 PHE A N 1
ATOM 913 C CA . PHE A 1 116 ? 10.069 6.483 -7.395 1.00 97.69 116 PHE A CA 1
ATOM 914 C C . PHE A 1 116 ? 9.269 7.255 -8.458 1.00 97.69 116 PHE A C 1
ATOM 916 O O . PHE A 1 116 ? 9.569 8.425 -8.710 1.00 97.69 116 PHE A O 1
ATOM 923 N N . GLU A 1 117 ? 8.253 6.647 -9.074 1.00 96.19 117 GLU A N 1
ATOM 924 C CA . GLU A 1 117 ? 7.327 7.364 -9.960 1.00 96.19 117 GLU A CA 1
ATOM 925 C C . GLU A 1 117 ? 6.640 8.539 -9.216 1.00 96.19 117 GLU A C 1
ATOM 927 O O . GLU A 1 117 ? 6.367 8.433 -8.014 1.00 96.19 117 GLU A O 1
ATOM 932 N N . PRO A 1 118 ? 6.375 9.687 -9.874 1.00 95.69 118 PRO A N 1
ATOM 933 C CA . PRO A 1 118 ? 6.621 10.016 -11.281 1.00 95.69 118 PRO A CA 1
ATOM 934 C C . PRO A 1 118 ? 7.999 10.645 -11.550 1.00 95.69 118 PRO A C 1
ATOM 936 O O . PRO A 1 118 ? 8.228 11.218 -12.612 1.00 95.69 118 PRO A O 1
ATOM 939 N N . PHE A 1 119 ? 8.917 10.617 -10.580 1.00 97.12 119 PHE A N 1
ATOM 940 C CA . PHE A 1 119 ? 10.222 11.271 -10.720 1.00 97.12 119 PHE A CA 1
ATOM 941 C C . PHE A 1 119 ? 11.254 10.394 -11.430 1.00 97.12 119 PHE A C 1
ATOM 943 O O . PHE A 1 119 ? 12.179 10.912 -12.052 1.00 97.12 119 PHE A O 1
ATOM 950 N N . SER A 1 120 ? 11.122 9.072 -11.313 1.00 96.56 120 SER A N 1
ATOM 951 C CA . SER A 1 120 ? 11.997 8.103 -11.964 1.00 96.56 120 SER A CA 1
ATOM 952 C C . SER A 1 120 ? 11.253 6.804 -12.246 1.00 96.56 120 SER A C 1
ATOM 954 O O . SER A 1 120 ? 10.633 6.233 -11.351 1.00 96.56 120 SER A O 1
ATOM 956 N N . SER A 1 121 ? 11.413 6.304 -13.469 1.00 95.00 121 SER A N 1
ATOM 957 C CA . SER A 1 121 ? 10.884 5.017 -13.930 1.00 95.00 121 SER A CA 1
ATOM 958 C C . SER A 1 121 ? 11.792 3.826 -13.581 1.00 95.00 121 SER A C 1
ATOM 960 O O . SER A 1 121 ? 11.574 2.708 -14.061 1.00 95.00 121 SER A O 1
ATOM 962 N N . TYR A 1 122 ? 12.820 4.046 -12.746 1.00 95.69 122 TYR A N 1
ATOM 963 C CA . TYR A 1 122 ? 13.714 2.997 -12.254 1.00 95.69 122 TYR A CA 1
ATOM 964 C C . TYR A 1 122 ? 12.933 1.910 -11.503 1.00 95.69 122 TYR A C 1
ATOM 966 O O . TYR A 1 122 ? 12.245 2.189 -10.519 1.00 95.69 122 TYR A O 1
ATOM 974 N N . ARG A 1 123 ? 13.077 0.656 -11.948 1.00 95.12 123 ARG A N 1
ATOM 975 C CA . ARG A 1 123 ? 12.464 -0.514 -11.310 1.00 95.12 123 ARG A CA 1
ATOM 976 C C . ARG A 1 123 ? 13.392 -1.060 -10.231 1.00 95.12 123 ARG A C 1
ATOM 978 O O . ARG A 1 123 ? 14.437 -1.631 -10.534 1.00 95.12 123 ARG A O 1
ATOM 985 N N . VAL A 1 124 ? 12.995 -0.909 -8.973 1.00 96.25 124 VAL A N 1
ATOM 986 C CA . VAL A 1 124 ? 13.685 -1.530 -7.840 1.00 96.25 124 VAL A CA 1
ATOM 987 C C . VAL A 1 124 ? 13.408 -3.031 -7.875 1.00 96.25 124 VAL A C 1
ATOM 989 O O . VAL A 1 124 ? 12.249 -3.434 -7.794 1.00 96.25 124 VAL A O 1
ATOM 992 N N . ALA A 1 125 ? 14.460 -3.841 -7.996 1.00 95.06 125 ALA A N 1
ATOM 993 C CA . ALA A 1 125 ? 14.386 -5.300 -7.989 1.00 95.06 125 ALA A CA 1
ATOM 994 C C . ALA A 1 125 ? 15.576 -5.885 -7.215 1.00 95.06 125 ALA A C 1
ATOM 996 O O . ALA A 1 125 ? 16.729 -5.703 -7.610 1.00 95.06 125 ALA A O 1
ATOM 997 N N . PHE A 1 126 ? 15.308 -6.597 -6.119 1.00 92.75 126 PHE A N 1
ATOM 998 C CA . PHE A 1 126 ? 16.343 -7.293 -5.345 1.00 92.75 126 PHE A CA 1
ATOM 999 C C . PHE A 1 126 ? 16.626 -8.711 -5.853 1.00 92.75 126 PHE A C 1
ATOM 1001 O O . PHE A 1 126 ? 17.645 -9.278 -5.478 1.00 92.75 126 PHE A O 1
ATOM 1008 N N . ASN A 1 127 ? 15.766 -9.272 -6.714 1.00 90.75 127 ASN A N 1
ATOM 1009 C CA . ASN A 1 127 ? 15.955 -10.579 -7.364 1.00 90.75 127 ASN A CA 1
ATOM 1010 C C . ASN A 1 127 ? 16.133 -11.766 -6.396 1.00 90.75 127 ASN A C 1
ATOM 1012 O O . ASN A 1 127 ? 16.824 -12.730 -6.715 1.00 90.75 127 ASN A O 1
ATOM 1016 N N . ASN A 1 128 ? 15.508 -11.706 -5.218 1.00 88.81 128 ASN A N 1
ATOM 1017 C CA . ASN A 1 128 ? 15.682 -12.708 -4.159 1.00 88.81 128 ASN A CA 1
ATOM 1018 C C . ASN A 1 128 ? 14.483 -13.651 -4.009 1.00 88.81 128 ASN A C 1
ATOM 1020 O O . ASN A 1 128 ? 14.594 -14.670 -3.329 1.00 88.81 128 ASN A O 1
ATOM 1024 N N . ILE A 1 129 ? 13.337 -13.325 -4.613 1.00 84.75 129 ILE A N 1
ATOM 1025 C CA . ILE A 1 129 ? 12.148 -14.178 -4.602 1.00 84.75 129 ILE A CA 1
ATOM 1026 C C . ILE A 1 129 ? 11.682 -14.394 -6.041 1.00 84.75 129 ILE A C 1
ATOM 1028 O O . ILE A 1 129 ? 11.582 -13.450 -6.825 1.00 84.75 129 ILE A O 1
ATOM 1032 N N . SER A 1 130 ? 11.425 -15.655 -6.393 1.00 78.62 130 SER A N 1
ATOM 1033 C CA . SER A 1 130 ? 10.879 -16.001 -7.707 1.00 78.62 130 SER A CA 1
ATOM 1034 C C . SER A 1 130 ? 9.457 -15.475 -7.850 1.00 78.62 130 SER A C 1
ATOM 1036 O O . SER A 1 130 ? 8.701 -15.426 -6.881 1.00 78.62 130 SER A O 1
ATOM 1038 N N . ILE A 1 131 ? 9.103 -15.098 -9.072 1.00 71.12 131 ILE A N 1
ATOM 1039 C CA . ILE A 1 131 ? 7.738 -14.718 -9.412 1.00 71.12 131 ILE A CA 1
ATOM 1040 C C . ILE A 1 131 ? 6.894 -15.994 -9.455 1.00 71.12 131 ILE A C 1
ATOM 1042 O O . ILE A 1 131 ? 7.238 -16.944 -10.159 1.00 71.12 131 ILE A O 1
ATOM 1046 N N . VAL A 1 132 ? 5.808 -15.998 -8.691 1.00 66.50 132 VAL A N 1
ATOM 1047 C CA . VAL A 1 132 ? 4.711 -16.958 -8.800 1.00 66.50 132 VAL A CA 1
ATOM 1048 C C . VAL A 1 132 ? 3.474 -16.084 -8.953 1.00 66.50 132 VAL A C 1
ATOM 1050 O O . VAL A 1 132 ? 3.098 -15.417 -7.990 1.00 66.50 132 VAL A O 1
ATOM 1053 N N . ASP A 1 133 ? 2.945 -16.020 -10.173 1.00 60.03 133 ASP A N 1
ATOM 1054 C CA . ASP A 1 133 ? 1.790 -15.209 -10.576 1.00 60.03 133 ASP A CA 1
ATOM 1055 C C . ASP A 1 133 ? 0.713 -16.125 -11.187 1.00 60.03 133 ASP A C 1
ATOM 1057 O O . ASP A 1 133 ? 1.095 -17.124 -11.851 1.00 60.03 133 ASP A O 1
#

Secondary structure (DSSP, 8-state):
--HHHHHHHHHHHHHHHHHHHHTHHHHHHHHHHHHGGGGGGGGGGG--HHHHHHHTTSGGGSHHHHHHHHHHHHHHHHHHTGGGT--HHHHHHHHHHHHHHHHHHHHTBSS-B-TTTTT----B----B----

Sequence (133 aa):
MDLITQAALGGLCGELTLRKQLGRKGLAWGCLFGILPDLDILAYPWLDAAQQLSWHRGLSHSIIIMIFAALLFGWLLAKLHKSKGVTQKQATWFVFITWFTHVLIDAFTSYGTQVFEPFSSYRVAFNNISIVD

pLDDT: mean 95.51, std 5.45, range [60.03, 98.62]

Radius of gyration: 15.09 Å; chains: 1; bounding box: 35×28×44 Å